Protein AF-A0AA35R4G0-F1 (afdb_monomer_lite)

pLDDT: mean 87.5, std 16.06, range [40.94, 98.69]

Secondary structure (DSSP, 8-state):
----PPPPHHHHHHHHHHHHHHHHHTT-HHHHHTTS-TT-EEEE--SS-TT--TTTS--SEEEEHHHHHHHHHHHHSTT-GGGSSPPEEEEEEEEEEEEE-TTS-EEEEEEEEEEEE----PPPGGG-----

Radius of gyration: 20.16 Å; chains: 1; bounding box: 64×50×48 Å

Sequence (132 aa):
MTANSQPTLRELVEDFLYREAALLDDWRLDDWVSLFTEDGRYVVPTTDLPEGDPQRDLVFIDDDITRLRARAVRLNSRRAHREYPWSRTRRFVSNVRVEETNDGELRVTSNVLVYRSAAVRELPSSAVSTTS

Structure (mmCIF, N/CA/C/O backbone):
data_AF-A0AA35R4G0-F1
#
_entry.id   AF-A0AA35R4G0-F1
#
loop_
_atom_site.group_PDB
_atom_site.id
_atom_site.type_symbol
_atom_site.label_atom_id
_atom_site.label_alt_id
_atom_site.label_comp_id
_atom_site.label_asym_id
_atom_site.label_entity_id
_atom_site.label_seq_id
_atom_site.pdbx_PDB_ins_code
_atom_site.Cartn_x
_atom_site.Cartn_y
_atom_site.Cartn_z
_atom_site.occupancy
_atom_site.B_iso_or_equiv
_atom_site.auth_seq_id
_atom_site.auth_comp_id
_atom_site.auth_asym_id
_atom_site.auth_atom_id
_atom_site.pdbx_PDB_model_num
ATOM 1 N N . MET A 1 1 ? -16.470 -28.583 19.112 1.00 42.59 1 MET A N 1
ATOM 2 C CA . MET A 1 1 ? -17.035 -27.229 19.270 1.00 42.59 1 MET A CA 1
ATOM 3 C C . MET A 1 1 ? -16.038 -26.254 18.672 1.00 42.59 1 MET A C 1
ATOM 5 O O . MET A 1 1 ? -15.055 -25.937 19.323 1.00 42.59 1 MET A O 1
ATOM 9 N N . THR A 1 2 ? -16.208 -25.874 17.410 1.00 48.56 2 THR A N 1
ATOM 10 C CA . THR A 1 2 ? -15.425 -24.789 16.807 1.00 48.56 2 THR A CA 1
ATOM 11 C C . THR A 1 2 ? -16.135 -23.489 17.160 1.00 48.56 2 THR A C 1
ATOM 13 O O . THR A 1 2 ? -17.274 -23.282 16.748 1.00 48.56 2 THR A O 1
ATOM 16 N N . ALA A 1 3 ? -15.519 -22.659 17.997 1.00 57.50 3 ALA A N 1
ATOM 17 C CA . ALA A 1 3 ? -16.030 -21.321 18.252 1.00 57.50 3 ALA A CA 1
ATOM 18 C C . ALA A 1 3 ? -15.931 -20.519 16.944 1.00 57.50 3 ALA A C 1
ATOM 20 O O . ALA A 1 3 ? -14.832 -20.264 16.461 1.00 57.50 3 ALA A O 1
ATOM 21 N N . ASN A 1 4 ? -17.077 -20.168 16.355 1.00 59.00 4 ASN A N 1
ATOM 22 C CA . ASN A 1 4 ? -17.159 -19.155 15.305 1.00 59.00 4 ASN A CA 1
ATOM 23 C C . ASN A 1 4 ? -16.918 -17.789 15.961 1.00 59.00 4 ASN A C 1
ATOM 25 O O . ASN A 1 4 ? -17.866 -17.097 16.330 1.00 59.00 4 ASN A O 1
ATOM 29 N N . SER A 1 5 ? -15.654 -17.430 16.163 1.00 81.12 5 SER A N 1
ATOM 30 C CA . SER A 1 5 ? -15.289 -16.068 16.540 1.00 81.12 5 SER A CA 1
ATOM 31 C C . SER A 1 5 ? -15.314 -15.207 15.282 1.00 81.12 5 SER A C 1
ATOM 33 O O . SER A 1 5 ? -14.656 -15.533 14.296 1.00 81.12 5 SER A O 1
ATOM 35 N N . GLN A 1 6 ? -16.113 -14.141 15.298 1.00 82.88 6 GLN A N 1
ATOM 36 C CA . GLN A 1 6 ? -16.069 -13.128 14.244 1.00 82.88 6 GLN A CA 1
ATOM 37 C C . GLN A 1 6 ? -14.694 -12.447 14.265 1.00 82.88 6 GLN A C 1
ATOM 39 O O . GLN A 1 6 ? -14.180 -12.205 15.363 1.00 82.88 6 GLN A O 1
ATOM 44 N N . PRO A 1 7 ? -14.102 -12.142 13.097 1.00 90.00 7 PRO A N 1
ATOM 45 C CA . PRO A 1 7 ? -12.832 -11.437 13.045 1.00 90.00 7 PRO A CA 1
ATOM 46 C C . PRO A 1 7 ? -12.977 -10.045 13.664 1.00 90.00 7 PRO A C 1
ATOM 48 O O . PRO A 1 7 ? -13.975 -9.346 13.472 1.00 90.00 7 PRO A O 1
ATOM 51 N N . THR A 1 8 ? -11.968 -9.644 14.421 1.00 94.69 8 THR A N 1
ATOM 52 C CA . THR A 1 8 ? -11.816 -8.287 14.937 1.00 94.69 8 THR A CA 1
ATOM 53 C C . THR A 1 8 ? -11.550 -7.311 13.792 1.00 94.69 8 THR A C 1
ATOM 55 O O . THR A 1 8 ? -11.028 -7.678 12.738 1.00 94.69 8 THR A O 1
ATOM 58 N N . LEU A 1 9 ? -11.838 -6.026 14.015 1.00 93.94 9 LEU A N 1
ATOM 59 C CA . LEU A 1 9 ? -11.542 -4.972 13.040 1.00 93.94 9 LEU A CA 1
ATOM 60 C C . LEU A 1 9 ? -10.060 -4.961 12.631 1.00 93.94 9 LEU A C 1
ATOM 62 O O . LEU A 1 9 ? -9.731 -4.790 11.461 1.00 93.94 9 LEU A O 1
ATOM 66 N N . A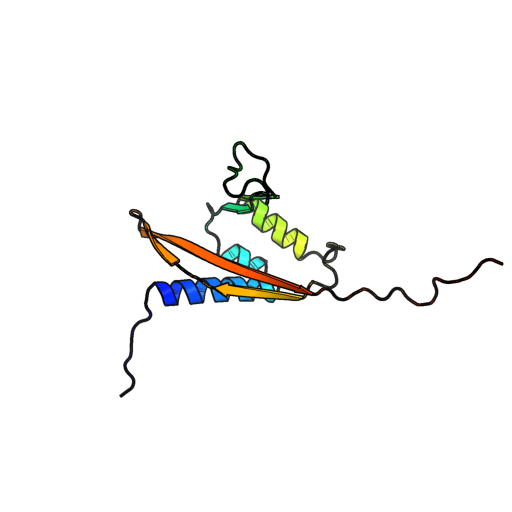RG A 1 10 ? -9.162 -5.192 13.595 1.00 95.88 10 ARG A N 1
ATOM 67 C CA . ARG A 1 10 ? -7.720 -5.263 13.354 1.00 95.88 10 ARG A CA 1
ATOM 68 C C . ARG A 1 10 ? -7.348 -6.422 12.431 1.00 95.88 10 ARG A C 1
ATOM 70 O O . ARG A 1 10 ? -6.544 -6.208 11.535 1.00 95.88 10 ARG A O 1
ATOM 77 N N . GLU A 1 11 ? -7.933 -7.603 12.625 1.00 97.00 11 GLU A N 1
ATOM 78 C CA . GLU A 1 11 ? -7.693 -8.770 11.760 1.00 97.00 11 GLU A CA 1
ATOM 79 C C . GLU A 1 11 ? -8.170 -8.505 10.326 1.00 97.00 11 GLU A C 1
ATOM 81 O O . GLU A 1 11 ? -7.440 -8.784 9.380 1.00 97.00 11 GLU A O 1
ATOM 86 N N . LEU A 1 12 ? -9.332 -7.863 10.152 1.00 97.12 12 LEU A N 1
ATOM 87 C CA . LEU A 1 12 ? -9.824 -7.467 8.825 1.00 97.12 12 LEU A CA 1
ATOM 88 C C . LEU A 1 12 ? -8.885 -6.472 8.121 1.00 97.12 12 LEU A C 1
ATOM 90 O O . LEU A 1 12 ? -8.653 -6.579 6.916 1.00 97.12 12 LEU A O 1
ATOM 94 N N . VAL A 1 13 ? -8.335 -5.507 8.864 1.00 98.06 13 VAL A N 1
ATOM 95 C CA . VAL A 1 13 ? -7.360 -4.540 8.332 1.00 98.06 13 VAL A CA 1
ATOM 96 C C . VAL A 1 13 ? -6.028 -5.217 8.006 1.00 98.06 13 VAL A C 1
ATOM 98 O O . VAL A 1 13 ? -5.437 -4.928 6.968 1.00 98.06 13 VAL A O 1
ATOM 101 N N . GLU A 1 14 ? -5.550 -6.124 8.858 1.00 98.31 14 GLU A N 1
ATOM 102 C CA . GLU A 1 14 ? -4.347 -6.917 8.591 1.00 98.31 14 GLU A CA 1
ATOM 103 C C . GLU A 1 14 ? -4.505 -7.730 7.300 1.00 98.31 14 GLU A C 1
ATOM 105 O O . GLU A 1 14 ? -3.654 -7.630 6.417 1.00 98.31 14 GLU A O 1
ATOM 110 N N . ASP A 1 15 ? -5.628 -8.431 7.126 1.00 98.31 15 ASP A N 1
ATOM 111 C CA . ASP A 1 15 ? -5.928 -9.186 5.905 1.00 98.31 15 ASP A CA 1
ATOM 112 C C . ASP A 1 15 ? -5.968 -8.292 4.655 1.00 98.31 15 ASP A C 1
ATOM 114 O O . ASP A 1 15 ? -5.462 -8.674 3.593 1.00 98.31 15 ASP A O 1
ATOM 118 N N . PHE A 1 16 ? -6.520 -7.079 4.770 1.00 98.44 16 PHE A N 1
ATOM 119 C CA . PHE A 1 16 ? -6.496 -6.094 3.689 1.00 98.44 16 PHE A CA 1
ATOM 120 C C . PHE A 1 16 ? -5.061 -5.689 3.315 1.00 98.44 16 PHE A C 1
ATOM 122 O O . PHE A 1 16 ? -4.703 -5.730 2.135 1.00 98.44 16 PHE A O 1
ATOM 129 N N . LEU A 1 17 ? -4.219 -5.360 4.299 1.00 98.56 17 LEU A N 1
ATOM 130 C CA . LEU A 1 17 ? -2.822 -4.977 4.066 1.00 98.56 17 LEU A CA 1
ATOM 131 C C . LEU A 1 17 ? -1.985 -6.146 3.520 1.00 98.56 17 LEU A C 1
ATOM 133 O O . LEU A 1 17 ? -1.119 -5.946 2.667 1.00 98.56 17 LEU A O 1
ATOM 137 N N . TYR A 1 18 ? -2.251 -7.381 3.953 1.00 98.69 18 TYR A N 1
ATOM 138 C CA . TYR A 1 18 ? -1.601 -8.573 3.400 1.00 98.69 18 TYR A CA 1
ATOM 139 C C . TYR A 1 18 ? -2.005 -8.814 1.947 1.00 98.69 18 TYR A C 1
ATOM 141 O O . TYR A 1 18 ? -1.157 -9.152 1.117 1.00 98.69 18 TYR A O 1
ATOM 149 N N . ARG A 1 19 ? -3.280 -8.592 1.609 1.00 98.69 19 ARG A N 1
ATOM 150 C CA . ARG A 1 19 ? -3.751 -8.640 0.223 1.00 98.69 19 ARG A CA 1
ATOM 151 C C . ARG A 1 19 ? -3.073 -7.570 -0.629 1.00 98.69 19 ARG A C 1
ATOM 153 O O . ARG A 1 19 ? -2.620 -7.885 -1.726 1.00 98.69 19 ARG A O 1
ATOM 160 N N . GLU A 1 20 ? -2.987 -6.336 -0.141 1.00 98.62 20 GLU A N 1
ATOM 161 C CA . GLU A 1 20 ? -2.286 -5.251 -0.832 1.00 98.62 20 GLU A CA 1
ATOM 162 C C . GLU A 1 20 ? -0.818 -5.621 -1.106 1.00 98.62 20 GLU A C 1
ATOM 164 O O . GLU A 1 20 ? -0.351 -5.549 -2.247 1.00 98.62 20 GLU A O 1
ATOM 169 N N . ALA A 1 21 ? -0.110 -6.088 -0.073 1.00 98.38 21 ALA A N 1
ATOM 170 C CA . ALA A 1 21 ? 1.276 -6.529 -0.167 1.00 98.38 21 ALA A CA 1
ATOM 171 C C . ALA A 1 21 ? 1.460 -7.648 -1.203 1.00 98.38 21 ALA A C 1
ATOM 173 O O . ALA A 1 21 ? 2.377 -7.570 -2.023 1.00 98.38 21 ALA A O 1
ATOM 174 N N . ALA A 1 22 ? 0.570 -8.646 -1.213 1.00 98.25 22 ALA A N 1
ATOM 175 C CA . ALA A 1 22 ? 0.610 -9.753 -2.166 1.00 98.25 22 ALA A CA 1
ATOM 176 C C . ALA A 1 22 ? 0.422 -9.283 -3.617 1.00 98.25 22 ALA A C 1
ATOM 178 O O . ALA A 1 22 ? 1.163 -9.714 -4.498 1.00 98.25 22 ALA A O 1
ATOM 179 N N . LEU A 1 23 ? -0.514 -8.361 -3.876 1.00 98.31 23 LEU A N 1
ATOM 180 C CA . LEU A 1 23 ? -0.712 -7.800 -5.218 1.00 98.31 23 LEU A CA 1
ATOM 181 C C . LEU A 1 23 ? 0.542 -7.077 -5.716 1.00 98.31 23 LEU A C 1
ATOM 183 O O . LEU A 1 23 ? 0.953 -7.266 -6.861 1.00 98.31 23 LEU A O 1
ATOM 187 N N . LEU A 1 24 ? 1.174 -6.279 -4.855 1.00 97.00 24 LEU A N 1
ATOM 188 C CA . LEU A 1 24 ? 2.409 -5.581 -5.196 1.00 97.00 24 LEU A CA 1
ATOM 189 C C . LEU A 1 24 ? 3.595 -6.536 -5.391 1.00 97.00 24 LEU A C 1
ATOM 191 O O . LEU A 1 24 ? 4.422 -6.303 -6.271 1.00 97.00 24 LEU A O 1
ATOM 195 N N . ASP A 1 25 ? 3.695 -7.588 -4.579 1.00 96.06 25 ASP A N 1
ATOM 196 C CA . ASP A 1 25 ? 4.759 -8.593 -4.674 1.00 96.06 25 ASP A CA 1
ATOM 197 C C . ASP A 1 25 ? 4.642 -9.468 -5.930 1.00 96.06 25 ASP A C 1
ATOM 199 O O . ASP A 1 25 ? 5.662 -9.836 -6.516 1.00 96.06 25 ASP A O 1
ATOM 203 N N . ASP A 1 26 ? 3.415 -9.733 -6.382 1.00 94.88 26 ASP A N 1
ATOM 204 C CA . ASP A 1 26 ? 3.121 -10.496 -7.599 1.00 94.88 26 ASP A CA 1
ATOM 205 C C . ASP A 1 26 ? 3.039 -9.614 -8.862 1.00 94.88 26 ASP A C 1
ATOM 207 O O . ASP A 1 26 ? 2.667 -10.090 -9.936 1.00 94.88 26 ASP A O 1
ATOM 211 N N . TRP A 1 27 ? 3.386 -8.325 -8.756 1.00 93.19 27 TRP A N 1
ATOM 212 C CA . TRP A 1 27 ? 3.327 -7.346 -9.851 1.00 93.19 27 TRP A CA 1
ATOM 213 C C . TRP A 1 27 ? 1.920 -7.149 -10.453 1.00 93.19 27 TRP A C 1
ATOM 215 O O . TRP A 1 27 ? 1.757 -6.730 -11.600 1.00 93.19 27 TRP A O 1
ATOM 225 N N . ARG A 1 28 ? 0.866 -7.406 -9.676 1.00 95.88 28 ARG A N 1
ATOM 226 C CA . ARG A 1 28 ? -0.537 -7.193 -10.062 1.00 95.88 28 ARG A CA 1
ATOM 227 C C . ARG A 1 28 ? -0.941 -5.732 -9.849 1.00 95.88 28 ARG A C 1
ATOM 229 O O . ARG A 1 28 ? -1.838 -5.421 -9.070 1.00 95.88 28 ARG A O 1
ATOM 236 N N . LEU A 1 29 ? -0.241 -4.822 -10.528 1.00 95.94 29 LEU A N 1
ATOM 237 C CA . LEU A 1 29 ? -0.353 -3.380 -10.285 1.00 95.94 29 LEU A CA 1
ATOM 238 C C . LEU A 1 29 ? -1.745 -2.821 -10.597 1.00 95.94 29 LEU A C 1
ATOM 240 O O . LEU A 1 29 ? -2.213 -1.955 -9.868 1.00 95.94 29 LEU A O 1
ATOM 244 N N . ASP A 1 30 ? -2.426 -3.326 -11.626 1.00 96.88 30 ASP A N 1
ATOM 245 C CA . ASP A 1 30 ? -3.777 -2.861 -11.974 1.00 96.88 30 ASP A CA 1
ATOM 246 C C . ASP A 1 30 ? -4.805 -3.248 -10.892 1.00 96.88 30 ASP A C 1
ATOM 248 O O . ASP A 1 30 ? -5.671 -2.450 -10.524 1.00 96.88 30 ASP A O 1
ATOM 252 N N . ASP A 1 31 ? -4.661 -4.443 -10.310 1.00 98.25 31 ASP A N 1
ATOM 253 C CA . ASP A 1 31 ? -5.485 -4.889 -9.183 1.00 98.25 31 ASP A CA 1
ATOM 254 C C . ASP A 1 31 ? -5.170 -4.100 -7.908 1.00 98.25 31 ASP A C 1
ATOM 256 O O . ASP A 1 31 ? -6.077 -3.779 -7.145 1.00 98.25 31 ASP A O 1
ATOM 260 N N . TRP A 1 32 ? -3.894 -3.770 -7.680 1.00 98.50 32 TRP A N 1
ATOM 261 C CA . TRP A 1 32 ? -3.480 -2.930 -6.556 1.00 98.50 32 TRP A CA 1
ATOM 262 C C . TRP A 1 32 ? -4.061 -1.516 -6.664 1.00 98.50 32 TRP A C 1
ATOM 264 O O . TRP A 1 32 ? -4.640 -1.022 -5.701 1.00 98.50 32 TRP A O 1
ATOM 274 N N . VAL A 1 33 ? -3.993 -0.887 -7.843 1.00 98.19 33 VAL A N 1
ATOM 275 C CA . VAL A 1 33 ? -4.611 0.431 -8.073 1.00 98.19 33 VAL A CA 1
ATOM 276 C C . VAL A 1 33 ? -6.125 0.382 -7.854 1.00 98.19 33 VAL A C 1
ATOM 278 O O . VAL A 1 33 ? -6.702 1.349 -7.368 1.00 98.19 33 VAL A O 1
ATOM 281 N N . SER A 1 34 ? -6.769 -0.749 -8.147 1.00 97.88 34 SER A N 1
ATOM 282 C CA . SER A 1 34 ? -8.209 -0.935 -7.932 1.00 97.88 34 SER A CA 1
ATOM 283 C C . SER A 1 34 ? -8.618 -1.014 -6.451 1.00 97.88 34 SER A C 1
ATOM 285 O O . SER A 1 34 ? -9.812 -1.042 -6.164 1.00 97.88 34 SER A O 1
ATOM 287 N N . LEU A 1 35 ? -7.667 -1.053 -5.506 1.00 98.06 35 LEU A N 1
ATOM 288 C CA . LEU A 1 35 ? -7.952 -0.932 -4.070 1.00 98.06 35 LEU A CA 1
ATOM 289 C C . LEU A 1 35 ? -8.235 0.514 -3.635 1.00 98.06 35 LEU A C 1
ATOM 291 O O . LEU A 1 35 ? -8.795 0.719 -2.562 1.00 98.06 35 LEU A O 1
ATOM 295 N N . PHE A 1 36 ? -7.835 1.505 -4.435 1.00 98.12 36 PHE A N 1
ATOM 296 C CA . PHE A 1 36 ? -7.998 2.918 -4.109 1.00 98.12 36 PHE A CA 1
ATOM 297 C C . PHE A 1 36 ? -9.392 3.420 -4.495 1.00 98.12 36 PHE A C 1
ATOM 299 O O . P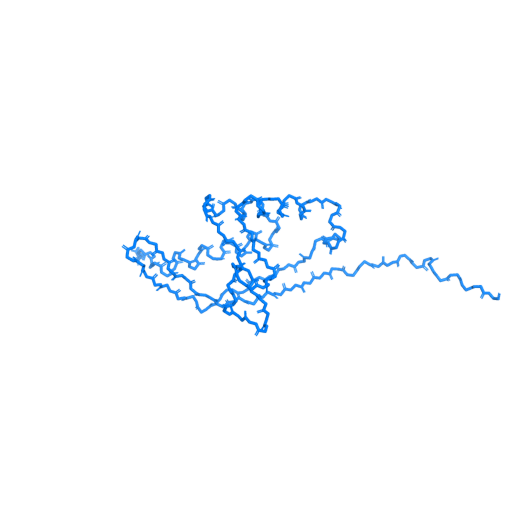HE A 1 36 ? -9.956 3.030 -5.519 1.00 98.12 36 PHE A O 1
ATOM 306 N N . THR A 1 37 ? -9.919 4.342 -3.696 1.00 97.25 37 THR A N 1
ATOM 307 C CA . THR A 1 37 ? -11.085 5.155 -4.051 1.00 97.25 37 THR A CA 1
ATOM 308 C C . THR A 1 37 ? -10.715 6.194 -5.119 1.00 97.25 37 THR A C 1
ATOM 310 O O . THR A 1 37 ? -9.539 6.474 -5.360 1.00 97.25 37 THR A O 1
ATOM 313 N N . GLU A 1 38 ? -11.712 6.788 -5.783 1.00 97.25 38 GLU A N 1
ATOM 314 C CA . GLU A 1 38 ? -11.468 7.801 -6.829 1.00 97.25 38 GLU A CA 1
ATOM 315 C C . GLU A 1 38 ? -10.843 9.100 -6.293 1.00 97.25 38 GLU A C 1
ATOM 317 O O . GLU A 1 38 ? -10.199 9.833 -7.039 1.00 97.25 38 GLU A O 1
ATOM 322 N N . ASP A 1 39 ? -11.000 9.381 -5.003 1.00 96.69 39 ASP A N 1
ATOM 323 C CA . ASP A 1 39 ? -10.355 10.485 -4.289 1.00 96.69 39 ASP A CA 1
ATOM 324 C C . ASP A 1 39 ? -9.049 10.068 -3.584 1.00 96.69 39 ASP A C 1
ATOM 326 O O . ASP A 1 39 ? -8.421 10.877 -2.899 1.00 96.69 39 ASP A O 1
ATOM 330 N N . GLY A 1 40 ? -8.607 8.821 -3.780 1.00 95.81 40 GLY A N 1
ATOM 331 C CA . GLY A 1 40 ? -7.394 8.283 -3.185 1.00 95.81 40 GLY A CA 1
ATOM 332 C C . GLY A 1 40 ? -6.137 9.040 -3.619 1.00 95.81 40 GLY A C 1
ATOM 333 O O . GLY A 1 40 ? -5.928 9.334 -4.802 1.00 95.81 40 GLY A O 1
ATOM 334 N N . ARG A 1 41 ? -5.258 9.309 -2.648 1.00 95.88 41 ARG A N 1
ATOM 335 C CA . ARG A 1 41 ? -3.963 9.965 -2.859 1.00 95.88 41 ARG A CA 1
ATOM 336 C C . ARG A 1 41 ? -2.834 9.102 -2.308 1.00 95.88 41 ARG A C 1
ATOM 338 O O . ARG A 1 41 ? -2.865 8.700 -1.148 1.00 95.88 41 ARG A O 1
ATOM 345 N N . TYR A 1 42 ? -1.827 8.836 -3.133 1.00 97.31 42 TYR A N 1
ATOM 346 C CA . TYR A 1 42 ? -0.651 8.056 -2.763 1.00 97.31 42 TYR A CA 1
ATOM 347 C C . TYR A 1 42 ? 0.556 8.980 -2.612 1.00 97.31 42 TYR A C 1
ATOM 349 O O . TYR A 1 42 ? 1.086 9.504 -3.597 1.00 97.31 42 TYR A O 1
ATOM 357 N N . VAL A 1 43 ? 0.975 9.183 -1.363 1.00 96.81 43 VAL A N 1
ATOM 358 C CA . VAL A 1 43 ? 2.041 10.119 -0.999 1.00 96.81 43 VAL A CA 1
ATOM 359 C C . VAL A 1 43 ? 3.204 9.369 -0.363 1.00 96.81 43 VAL A C 1
ATOM 361 O O . VAL A 1 43 ? 3.012 8.569 0.549 1.00 96.81 43 VAL A O 1
ATOM 364 N N . VAL A 1 44 ? 4.420 9.657 -0.829 1.00 96.56 44 VAL A N 1
ATOM 365 C CA . VAL A 1 44 ? 5.663 9.192 -0.203 1.00 96.56 44 VAL A CA 1
ATOM 366 C C . VAL A 1 44 ? 6.566 10.408 0.029 1.00 96.56 44 VAL A C 1
ATOM 368 O O . VAL A 1 44 ? 7.096 10.944 -0.952 1.00 96.56 44 VAL A O 1
ATOM 371 N N . PRO A 1 45 ? 6.738 10.862 1.285 1.00 96.06 45 PRO A N 1
ATOM 372 C CA . PRO A 1 45 ? 7.584 12.006 1.618 1.00 96.06 45 PRO A CA 1
ATOM 373 C C . PRO A 1 45 ? 9.071 11.676 1.433 1.00 96.06 45 PRO A C 1
ATOM 375 O O . PRO A 1 45 ? 9.447 10.520 1.215 1.00 96.06 45 PRO A O 1
ATOM 378 N N . THR A 1 46 ? 9.936 12.689 1.503 1.00 95.69 46 THR A N 1
ATOM 379 C CA . THR A 1 46 ? 11.385 12.462 1.488 1.00 95.69 46 THR A CA 1
ATOM 380 C C . THR A 1 46 ? 11.876 11.918 2.829 1.00 95.69 46 THR A C 1
ATOM 382 O O . THR A 1 46 ? 11.231 12.055 3.867 1.00 95.69 46 THR A O 1
ATOM 385 N N . THR A 1 47 ? 13.040 11.267 2.827 1.00 92.81 47 THR A N 1
ATOM 386 C CA . THR A 1 47 ? 13.603 10.655 4.044 1.00 92.81 47 THR A CA 1
ATOM 387 C C . THR A 1 47 ? 14.069 11.672 5.083 1.00 92.81 47 THR A C 1
ATOM 389 O O . THR A 1 47 ? 14.159 11.340 6.259 1.00 92.81 47 THR A O 1
ATOM 392 N N . ASP A 1 48 ? 14.415 12.883 4.652 1.00 94.06 48 ASP A N 1
ATOM 393 C CA . ASP A 1 48 ? 14.863 13.990 5.499 1.00 94.06 48 ASP A CA 1
ATOM 394 C C . ASP A 1 48 ? 13.706 14.835 6.054 1.00 94.06 48 ASP A C 1
ATOM 396 O O . ASP A 1 48 ? 13.899 15.537 7.046 1.00 94.06 48 ASP A O 1
ATOM 400 N N . LEU A 1 49 ? 12.503 14.717 5.477 1.00 93.56 49 LEU A N 1
ATOM 401 C CA . LEU A 1 49 ? 11.286 15.364 5.966 1.00 93.56 49 LEU A CA 1
ATOM 402 C C . LEU A 1 49 ? 10.092 14.386 5.953 1.00 93.56 49 LEU A C 1
ATOM 404 O O . LEU A 1 49 ? 9.239 14.461 5.069 1.00 93.56 49 LEU A O 1
ATOM 408 N N . PRO A 1 50 ? 9.994 13.475 6.944 1.00 89.56 50 PRO A N 1
ATOM 409 C CA . PRO A 1 50 ? 8.945 12.449 6.987 1.00 89.56 50 PRO A CA 1
ATOM 410 C C . PRO A 1 50 ? 7.513 12.993 7.074 1.00 89.56 50 PRO A C 1
ATOM 412 O O . PRO A 1 50 ? 6.586 12.326 6.635 1.00 89.56 50 PRO A O 1
ATOM 415 N N . GLU A 1 51 ? 7.339 14.202 7.610 1.00 92.19 51 GLU A N 1
ATOM 416 C CA . GLU A 1 51 ? 6.043 14.892 7.731 1.00 92.19 51 GLU A CA 1
ATOM 417 C C . GLU A 1 51 ? 5.821 15.921 6.605 1.00 92.19 51 GLU A C 1
ATOM 419 O O . GLU A 1 51 ? 5.035 16.857 6.757 1.00 92.19 51 GLU A O 1
ATOM 424 N N . GLY A 1 52 ? 6.565 15.801 5.499 1.00 91.44 52 GLY A N 1
ATOM 425 C CA . GLY A 1 52 ? 6.495 16.728 4.372 1.00 91.44 52 GLY A CA 1
ATOM 426 C C . GLY A 1 52 ? 5.106 16.749 3.739 1.00 91.44 52 GLY A C 1
ATOM 427 O O . GLY A 1 52 ? 4.542 15.704 3.409 1.00 91.44 52 GLY A O 1
ATOM 428 N N . ASP A 1 53 ? 4.564 17.947 3.546 1.00 93.25 53 ASP A N 1
ATOM 429 C CA . ASP A 1 53 ? 3.258 18.162 2.938 1.00 93.25 53 ASP A CA 1
ATOM 430 C C . ASP A 1 53 ? 3.427 18.427 1.434 1.00 93.25 53 ASP A C 1
ATOM 432 O O . ASP A 1 53 ? 3.988 19.458 1.058 1.00 93.25 53 ASP A O 1
ATOM 436 N N . PRO A 1 54 ? 2.892 17.570 0.546 1.00 93.50 54 PRO A N 1
ATOM 437 C CA . PRO A 1 54 ? 3.047 17.721 -0.901 1.00 93.50 54 PRO A CA 1
ATOM 438 C C . PRO A 1 54 ? 2.541 19.047 -1.484 1.00 93.50 54 PRO A C 1
ATOM 440 O O . PRO A 1 54 ? 2.864 19.375 -2.623 1.00 93.50 54 PRO A O 1
ATOM 443 N N . GLN A 1 55 ? 1.714 19.810 -0.757 1.00 93.62 55 GLN A N 1
ATOM 444 C CA . GLN A 1 55 ? 1.266 21.132 -1.205 1.00 93.62 55 GLN A CA 1
ATOM 445 C C . GLN A 1 55 ? 2.346 22.214 -1.084 1.00 93.62 55 GLN A C 1
ATOM 447 O O . GLN A 1 55 ? 2.251 23.244 -1.754 1.00 93.62 55 GLN A O 1
ATOM 452 N N . ARG A 1 56 ? 3.349 22.006 -0.227 1.00 95.12 56 ARG A N 1
ATOM 453 C CA . ARG A 1 56 ? 4.381 23.004 0.093 1.00 95.12 56 ARG A CA 1
ATOM 454 C C . ARG A 1 56 ? 5.811 22.462 -0.001 1.00 95.12 56 ARG A C 1
ATOM 456 O O . ARG A 1 56 ? 6.729 23.246 -0.226 1.00 95.12 56 ARG A O 1
ATOM 463 N N . ASP A 1 57 ? 5.984 21.150 0.132 1.00 95.06 57 ASP A N 1
ATOM 464 C CA . ASP A 1 57 ? 7.264 20.455 0.190 1.00 95.06 57 ASP A CA 1
ATOM 465 C C . ASP A 1 57 ? 7.466 19.560 -1.038 1.00 95.06 57 ASP A C 1
ATOM 467 O O . ASP A 1 57 ? 6.525 19.006 -1.613 1.00 95.06 57 ASP A O 1
ATOM 471 N N . LEU A 1 58 ? 8.726 19.384 -1.439 1.00 94.06 58 LEU A N 1
ATOM 472 C CA . LEU A 1 58 ? 9.083 18.422 -2.475 1.00 94.06 58 LEU A CA 1
ATOM 473 C C . LEU A 1 58 ? 9.079 17.011 -1.876 1.00 94.06 58 LEU A C 1
ATOM 475 O O . LEU A 1 58 ? 9.830 16.733 -0.948 1.00 94.06 58 LEU A O 1
ATOM 479 N N . VAL A 1 59 ? 8.263 16.118 -2.436 1.00 96.69 59 VAL A N 1
ATOM 480 C CA . VAL A 1 59 ? 8.119 14.720 -1.997 1.00 96.69 59 VAL A CA 1
ATOM 481 C C . VAL A 1 59 ? 8.528 13.742 -3.104 1.00 96.69 59 VAL A C 1
ATOM 483 O O . VAL A 1 59 ? 8.611 14.118 -4.275 1.00 96.69 59 VAL A O 1
ATOM 486 N N . PHE A 1 60 ? 8.791 12.474 -2.767 1.00 96.19 60 PHE A N 1
ATOM 487 C CA . PHE A 1 60 ? 9.145 11.469 -3.779 1.00 96.19 60 PHE A CA 1
ATOM 488 C C . PHE A 1 60 ? 7.962 11.089 -4.667 1.00 96.19 60 PHE A C 1
ATOM 490 O O . PHE A 1 60 ? 8.139 10.863 -5.869 1.00 96.19 60 PHE A O 1
ATOM 497 N N . ILE A 1 61 ? 6.771 10.963 -4.078 1.00 97.19 61 ILE A N 1
ATOM 498 C CA . ILE A 1 61 ? 5.545 10.621 -4.797 1.00 97.19 61 ILE A CA 1
ATOM 499 C C . ILE A 1 61 ? 4.396 11.470 -4.260 1.00 97.19 61 ILE A C 1
ATOM 501 O O . ILE A 1 61 ? 4.209 11.558 -3.051 1.00 97.19 61 ILE A O 1
ATOM 505 N N . ASP A 1 62 ? 3.644 12.062 -5.184 1.00 97.25 62 ASP A N 1
ATOM 506 C CA . ASP A 1 62 ? 2.364 12.726 -4.951 1.00 97.25 62 ASP A CA 1
ATOM 507 C C . ASP A 1 62 ? 1.437 12.424 -6.137 1.00 97.25 62 ASP A C 1
ATOM 509 O O . ASP A 1 62 ? 1.337 13.185 -7.114 1.00 97.25 62 ASP A O 1
ATOM 513 N N . ASP A 1 63 ? 0.841 11.236 -6.086 1.00 98.06 63 ASP A N 1
ATOM 514 C CA . ASP A 1 63 ? -0.034 10.733 -7.134 1.00 98.06 63 ASP A CA 1
ATOM 515 C C . ASP A 1 63 ? -1.491 10.757 -6.652 1.00 98.06 63 ASP A C 1
ATOM 517 O O . ASP A 1 63 ? -1.843 10.120 -5.660 1.00 98.06 63 ASP A O 1
ATOM 521 N N . ASP A 1 64 ? -2.348 11.458 -7.394 1.00 97.62 64 ASP A N 1
ATOM 522 C CA . ASP A 1 64 ? -3.788 11.187 -7.398 1.00 97.62 64 ASP A CA 1
ATOM 523 C C . ASP A 1 64 ? -4.084 9.864 -8.132 1.00 97.62 64 ASP A C 1
ATOM 525 O O . ASP A 1 64 ? -3.199 9.264 -8.758 1.00 97.62 64 ASP A O 1
ATOM 529 N N . ILE A 1 65 ? -5.342 9.414 -8.114 1.00 97.88 65 ILE A N 1
ATOM 530 C CA . ILE A 1 65 ? -5.731 8.157 -8.764 1.00 97.88 65 ILE A CA 1
ATOM 531 C C . ILE A 1 65 ? -5.390 8.112 -10.266 1.00 97.88 65 ILE A C 1
ATOM 533 O O . ILE A 1 65 ? -5.022 7.061 -10.796 1.00 97.88 65 ILE A O 1
ATOM 537 N N . THR A 1 66 ? -5.443 9.245 -10.975 1.00 97.88 66 THR A N 1
ATOM 538 C CA . THR A 1 66 ? -5.134 9.308 -12.413 1.00 97.88 66 THR A CA 1
ATOM 539 C C . THR A 1 66 ? -3.642 9.090 -12.652 1.00 97.88 66 THR A C 1
ATOM 541 O O . THR A 1 66 ? -3.249 8.300 -13.518 1.00 97.88 66 THR A O 1
ATOM 544 N N . ARG A 1 67 ? -2.792 9.745 -11.857 1.00 97.75 67 ARG A N 1
ATOM 545 C CA . ARG A 1 67 ? -1.335 9.575 -11.892 1.00 97.75 67 ARG A CA 1
ATOM 546 C C . ARG A 1 67 ? -0.922 8.175 -11.458 1.00 97.75 67 ARG A C 1
ATOM 548 O O . ARG A 1 67 ? -0.038 7.590 -12.089 1.00 97.75 67 ARG A O 1
ATOM 555 N N . LEU A 1 68 ? -1.594 7.614 -10.456 1.00 97.81 68 LEU A N 1
ATOM 556 C CA . LEU A 1 68 ? -1.333 6.267 -9.960 1.00 97.81 68 LEU A CA 1
ATOM 557 C C . LEU A 1 68 ? -1.642 5.204 -11.025 1.00 97.81 68 LEU A C 1
ATOM 559 O O . LEU A 1 68 ? -0.801 4.346 -11.308 1.00 97.81 68 LEU A O 1
ATOM 563 N N . ARG A 1 69 ? -2.788 5.325 -11.711 1.00 97.44 69 ARG A N 1
ATOM 564 C CA . ARG A 1 69 ? -3.147 4.502 -12.883 1.00 97.44 69 ARG A CA 1
ATOM 565 C C . ARG A 1 69 ? -2.098 4.620 -13.991 1.00 97.44 69 ARG A C 1
ATOM 567 O O . ARG A 1 69 ? -1.598 3.613 -14.491 1.00 97.44 69 ARG A O 1
ATOM 574 N N . ALA A 1 70 ? -1.696 5.842 -14.344 1.00 96.56 70 ALA A N 1
ATOM 575 C CA . ALA A 1 70 ? -0.670 6.068 -15.363 1.00 96.56 70 ALA A CA 1
ATOM 576 C C . ALA A 1 70 ? 0.695 5.467 -14.970 1.00 96.56 70 ALA A C 1
ATOM 578 O O . ALA A 1 70 ? 1.421 4.944 -15.823 1.00 96.56 70 ALA A O 1
ATOM 579 N N . ARG A 1 71 ? 1.049 5.501 -13.677 1.00 95.50 71 ARG A N 1
ATOM 580 C CA . ARG A 1 71 ? 2.246 4.843 -13.141 1.00 95.50 71 ARG A CA 1
ATOM 581 C C . ARG A 1 71 ? 2.169 3.328 -13.311 1.00 95.50 71 ARG A C 1
ATOM 583 O O . ARG A 1 71 ? 3.146 2.761 -13.799 1.00 95.50 71 ARG A O 1
ATOM 590 N N . ALA A 1 72 ? 1.052 2.693 -12.956 1.00 94.94 72 ALA A N 1
ATOM 591 C CA . ALA A 1 72 ? 0.863 1.251 -13.125 1.00 94.94 72 ALA A CA 1
ATOM 592 C C . ALA A 1 72 ? 1.014 0.833 -14.598 1.00 94.94 72 ALA A C 1
ATOM 594 O O . ALA A 1 72 ? 1.841 -0.025 -14.912 1.00 94.94 72 ALA A O 1
ATOM 595 N N . VAL A 1 73 ? 0.348 1.542 -15.520 1.00 94.12 73 VAL A N 1
ATOM 596 C CA . VAL A 1 73 ? 0.476 1.318 -16.973 1.00 94.12 73 VAL A CA 1
ATOM 597 C C . VAL A 1 73 ? 1.933 1.428 -17.434 1.00 94.12 73 VAL A C 1
ATOM 599 O O . VAL A 1 73 ? 2.428 0.585 -18.188 1.00 94.12 73 VAL A O 1
ATOM 602 N N . ARG A 1 74 ? 2.656 2.454 -16.969 1.00 91.94 74 ARG A N 1
ATOM 603 C CA . ARG A 1 74 ? 4.071 2.649 -17.310 1.00 91.94 74 ARG A CA 1
ATOM 604 C C . ARG A 1 74 ? 4.949 1.507 -16.791 1.00 91.94 74 ARG A C 1
ATOM 606 O O . ARG A 1 74 ? 5.837 1.078 -17.523 1.00 91.94 74 ARG A O 1
ATOM 613 N N . LEU A 1 75 ? 4.725 1.032 -15.564 1.00 90.19 75 LEU A N 1
ATOM 614 C CA . LEU A 1 75 ? 5.505 -0.046 -14.939 1.00 90.19 75 LEU A CA 1
ATOM 615 C C . LEU A 1 75 ? 5.206 -1.431 -15.537 1.00 90.19 75 LEU A C 1
ATOM 617 O O . LEU A 1 75 ? 6.110 -2.261 -15.627 1.00 90.19 75 LEU A O 1
ATOM 621 N N . ASN A 1 76 ? 3.977 -1.661 -16.005 1.00 88.25 76 ASN A N 1
ATOM 622 C CA . ASN A 1 76 ? 3.587 -2.881 -16.721 1.00 88.25 76 ASN A CA 1
ATOM 623 C C . ASN A 1 76 ? 4.115 -2.927 -18.165 1.00 88.25 76 ASN A C 1
ATOM 625 O O . ASN A 1 76 ? 4.153 -3.987 -18.794 1.00 88.25 76 ASN A O 1
ATOM 629 N N . SER A 1 77 ? 4.560 -1.795 -18.715 1.00 84.62 77 SER A N 1
ATOM 630 C CA . SER A 1 77 ? 5.129 -1.747 -20.059 1.00 84.62 77 SER A CA 1
ATOM 631 C C . SER A 1 77 ? 6.481 -2.458 -20.134 1.00 84.62 77 SER A C 1
ATOM 633 O O . SER A 1 77 ? 7.403 -2.173 -19.376 1.00 84.62 77 SER A O 1
ATOM 635 N N . ARG A 1 78 ? 6.672 -3.280 -21.173 1.00 68.19 78 ARG A N 1
ATOM 636 C CA . ARG A 1 78 ? 7.972 -3.894 -21.525 1.00 68.19 78 ARG A CA 1
ATOM 637 C C . ARG A 1 78 ? 9.094 -2.884 -21.799 1.00 68.19 78 ARG A C 1
ATOM 639 O O . ARG A 1 78 ? 10.258 -3.265 -21.864 1.00 68.19 78 ARG A O 1
ATOM 646 N N . ARG A 1 79 ? 8.755 -1.604 -21.986 1.00 69.75 79 ARG A N 1
AT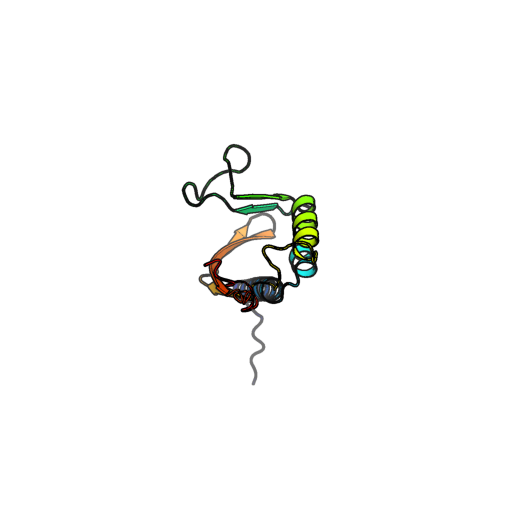OM 647 C CA . ARG A 1 79 ? 9.716 -0.500 -22.150 1.00 69.75 79 ARG A CA 1
ATOM 648 C C . ARG A 1 79 ? 10.209 0.062 -20.813 1.00 69.75 79 ARG A C 1
ATOM 650 O O . ARG A 1 79 ? 11.058 0.951 -20.808 1.00 69.75 79 ARG A O 1
ATOM 657 N N . ALA A 1 80 ? 9.723 -0.449 -19.681 1.00 67.56 80 ALA A N 1
ATOM 658 C CA . ALA A 1 80 ? 10.251 -0.146 -18.357 1.00 67.56 80 ALA A CA 1
ATOM 659 C C . ALA A 1 80 ? 11.614 -0.835 -18.151 1.00 67.56 80 ALA A C 1
ATOM 661 O O . ALA A 1 80 ? 11.762 -1.732 -17.329 1.00 67.56 80 ALA A O 1
ATOM 662 N N . HIS A 1 81 ? 12.633 -0.408 -18.905 1.00 59.12 81 HIS A N 1
ATOM 663 C CA . HIS A 1 81 ? 13.960 -1.037 -18.951 1.00 59.12 81 HIS A CA 1
ATOM 664 C C . HIS A 1 81 ? 14.650 -1.168 -17.582 1.00 59.12 81 HIS A C 1
ATOM 666 O O . HIS A 1 81 ? 15.494 -2.041 -17.417 1.00 59.12 81 HIS A O 1
ATOM 672 N N . ARG A 1 82 ? 14.305 -0.317 -16.604 1.00 60.84 82 ARG A N 1
ATOM 673 C CA . ARG A 1 82 ? 14.845 -0.380 -15.231 1.00 60.84 82 ARG A CA 1
ATOM 674 C C . ARG A 1 82 ? 14.234 -1.487 -14.372 1.00 60.84 82 ARG A C 1
ATOM 676 O O . ARG A 1 82 ? 14.834 -1.857 -13.373 1.00 60.84 82 ARG A O 1
ATOM 683 N N . GLU A 1 83 ? 13.075 -1.998 -14.765 1.00 64.00 83 GLU A N 1
ATOM 684 C CA . GLU A 1 83 ? 12.355 -3.060 -14.066 1.00 64.00 83 GLU A CA 1
ATOM 685 C C . GLU A 1 83 ? 12.189 -4.286 -14.971 1.00 64.00 83 GLU A C 1
ATOM 687 O O . GLU A 1 83 ? 11.279 -5.066 -14.771 1.00 64.00 83 GLU A O 1
ATOM 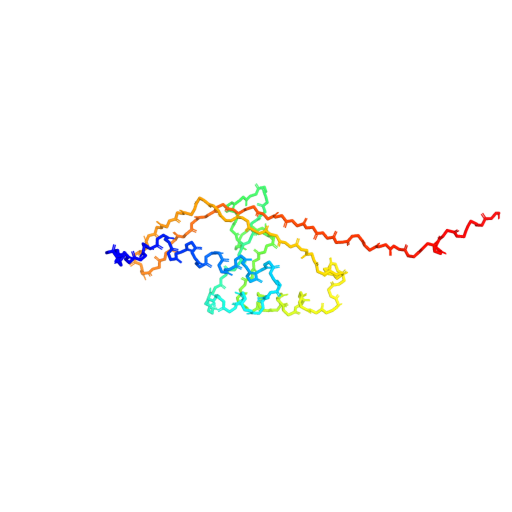692 N N . TYR A 1 84 ? 13.023 -4.480 -15.998 1.00 61.72 84 TYR A N 1
ATOM 693 C CA . TYR A 1 84 ? 12.953 -5.687 -16.826 1.00 61.72 84 TYR A CA 1
ATOM 694 C C . TYR A 1 84 ? 14.294 -6.441 -16.820 1.00 61.72 84 TYR A C 1
ATOM 696 O O . TYR A 1 84 ? 15.280 -5.902 -17.330 1.00 61.72 84 TYR A O 1
ATOM 704 N N . PRO A 1 85 ? 14.352 -7.691 -16.312 1.00 69.75 85 PRO A N 1
ATOM 705 C CA . PRO A 1 85 ? 13.256 -8.452 -15.694 1.00 69.75 85 PRO A CA 1
ATOM 706 C C . PRO A 1 85 ? 12.770 -7.825 -14.376 1.00 69.75 85 PRO A C 1
ATOM 708 O O . PRO A 1 85 ? 13.563 -7.208 -13.665 1.00 69.75 85 PRO A O 1
ATOM 711 N N . TRP A 1 86 ? 11.477 -7.990 -14.063 1.00 74.69 86 TRP A N 1
ATOM 712 C CA . TRP A 1 86 ? 10.874 -7.403 -12.862 1.00 74.69 86 TRP A CA 1
ATOM 713 C C . TRP A 1 86 ? 11.597 -7.845 -11.598 1.00 74.69 86 TRP A C 1
ATOM 715 O O . TRP A 1 86 ? 11.958 -9.015 -11.426 1.00 74.69 86 TRP A O 1
ATOM 725 N N . SER A 1 87 ? 11.810 -6.875 -10.713 1.00 83.38 87 SER A N 1
ATOM 726 C CA . SER A 1 87 ? 12.366 -7.122 -9.393 1.00 83.38 87 SER A CA 1
ATOM 727 C C . SER A 1 87 ? 11.439 -8.054 -8.617 1.00 83.38 87 SER A C 1
ATOM 729 O O . SER A 1 87 ? 10.232 -7.836 -8.573 1.00 83.38 87 SER A O 1
ATOM 731 N N . ARG A 1 88 ? 11.997 -9.060 -7.944 1.00 89.19 88 ARG A N 1
ATOM 732 C CA . ARG A 1 88 ? 11.251 -9.837 -6.954 1.00 89.19 88 ARG A CA 1
ATOM 733 C C . ARG A 1 88 ? 11.200 -9.043 -5.658 1.00 89.19 88 ARG A C 1
ATOM 735 O O . ARG A 1 88 ? 12.251 -8.792 -5.058 1.00 89.19 88 ARG A O 1
ATOM 742 N N . THR A 1 89 ? 10.002 -8.659 -5.235 1.00 94.56 89 THR A N 1
ATOM 743 C CA . THR A 1 89 ? 9.783 -7.967 -3.961 1.00 94.56 89 THR A CA 1
ATOM 744 C C . THR A 1 89 ? 9.085 -8.863 -2.951 1.00 94.56 89 THR A C 1
ATOM 746 O O . THR A 1 89 ? 8.331 -9.758 -3.325 1.00 94.56 89 THR A O 1
ATOM 749 N N . ARG A 1 90 ? 9.371 -8.628 -1.669 1.00 96.94 90 ARG A N 1
ATOM 750 C CA . ARG A 1 90 ? 8.617 -9.167 -0.539 1.00 96.94 90 ARG A CA 1
ATOM 751 C C . ARG A 1 90 ? 8.363 -8.077 0.488 1.00 96.94 90 ARG A C 1
ATOM 753 O O . ARG A 1 90 ? 9.311 -7.410 0.905 1.00 96.94 90 ARG A O 1
ATOM 760 N N . ARG A 1 91 ? 7.106 -7.905 0.890 1.00 98.19 91 ARG A N 1
ATOM 761 C CA . ARG A 1 91 ? 6.686 -6.916 1.891 1.00 98.19 91 ARG A CA 1
ATOM 762 C C . ARG A 1 91 ? 6.292 -7.606 3.190 1.00 98.19 91 ARG A C 1
ATOM 764 O O . ARG A 1 91 ? 5.382 -8.426 3.212 1.00 98.19 91 ARG A O 1
ATOM 771 N N . PHE A 1 92 ? 6.966 -7.248 4.276 1.00 98.25 92 PHE A N 1
ATOM 772 C CA . PHE A 1 92 ? 6.584 -7.654 5.625 1.00 98.25 92 PHE A CA 1
ATOM 773 C C . PHE A 1 92 ? 5.849 -6.491 6.278 1.00 98.25 92 PHE A C 1
ATOM 775 O O . PHE A 1 92 ? 6.452 -5.444 6.512 1.00 98.25 92 PHE A O 1
ATOM 782 N N . VAL A 1 93 ? 4.558 -6.682 6.540 1.00 98.50 93 VAL A N 1
ATOM 783 C CA . VAL A 1 93 ? 3.707 -5.716 7.239 1.00 98.50 93 VAL A CA 1
ATOM 784 C C . VAL A 1 93 ? 3.639 -6.118 8.708 1.00 98.50 93 VAL A C 1
ATOM 786 O O . VAL A 1 93 ? 3.355 -7.272 9.025 1.00 98.50 93 VAL A O 1
ATOM 789 N N . SER A 1 94 ? 3.920 -5.185 9.613 1.00 98.06 94 SER A N 1
ATOM 790 C CA . SER A 1 94 ? 3.849 -5.416 11.055 1.00 98.06 94 SER A CA 1
ATOM 791 C C . SER A 1 94 ? 3.349 -4.182 11.801 1.00 98.06 94 SER A C 1
ATOM 793 O O . SER A 1 94 ? 3.165 -3.111 11.226 1.00 98.06 94 SER A O 1
ATOM 795 N N . ASN A 1 95 ? 3.141 -4.322 13.114 1.00 98.00 95 ASN A N 1
ATOM 796 C CA . ASN A 1 95 ? 2.789 -3.217 14.010 1.00 98.00 95 ASN A CA 1
ATOM 797 C C . ASN A 1 95 ? 1.514 -2.469 13.576 1.00 98.00 95 ASN A C 1
ATOM 799 O O . ASN A 1 95 ? 1.418 -1.261 13.779 1.00 98.00 95 ASN A O 1
ATOM 803 N N . VAL A 1 96 ? 0.540 -3.189 13.005 1.00 98.31 96 VAL A N 1
ATOM 804 C CA . VAL A 1 96 ? -0.731 -2.613 12.550 1.00 98.31 96 VAL A CA 1
ATOM 805 C C . VAL A 1 96 ? -1.513 -2.063 13.741 1.00 98.31 96 VAL A C 1
ATOM 807 O O . VAL A 1 96 ? -1.819 -2.801 14.690 1.00 98.31 96 VAL A O 1
ATOM 810 N N . ARG A 1 97 ? -1.825 -0.768 13.669 1.00 98.00 97 ARG A N 1
ATOM 811 C CA . ARG A 1 97 ? -2.667 -0.021 14.609 1.00 98.00 97 ARG A CA 1
ATOM 812 C C . ARG A 1 97 ? -3.817 0.605 13.838 1.00 98.00 97 ARG A C 1
ATOM 814 O O . ARG A 1 97 ? -3.601 1.174 12.769 1.00 98.00 97 ARG A O 1
ATOM 821 N N . VAL A 1 98 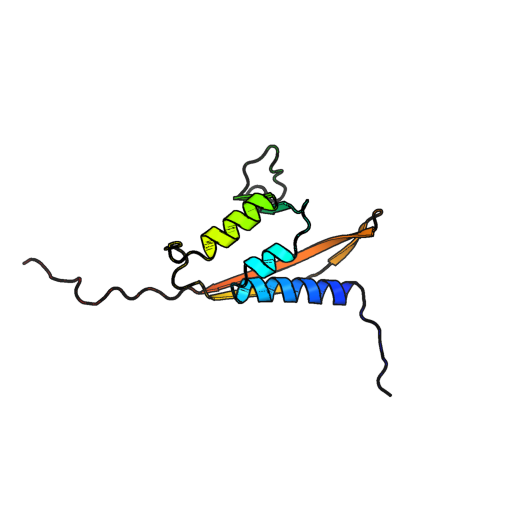? -5.013 0.485 14.398 1.00 97.75 98 VAL A N 1
ATOM 822 C CA . VAL A 1 98 ? -6.260 0.947 13.791 1.00 97.75 98 VAL A CA 1
ATOM 823 C C . VAL A 1 98 ? -6.918 1.920 14.751 1.00 97.75 98 VAL A C 1
ATOM 825 O O . VAL A 1 98 ? -7.098 1.602 15.925 1.00 97.75 98 VAL A O 1
ATOM 828 N N . GLU A 1 99 ? -7.260 3.091 14.237 1.00 96.94 99 GLU A N 1
ATOM 829 C CA . GLU A 1 99 ? -7.999 4.132 14.935 1.00 96.94 99 GLU A CA 1
ATOM 830 C C . GLU A 1 99 ? -9.261 4.436 14.125 1.00 96.94 99 GLU A C 1
ATOM 832 O O . GLU A 1 99 ? -9.180 4.755 12.938 1.00 96.94 99 GLU A O 1
ATOM 837 N N . GLU A 1 100 ? -10.429 4.311 14.749 1.00 94.44 100 GLU A N 1
ATOM 838 C CA . GLU A 1 100 ? -11.692 4.735 14.140 1.00 94.44 100 GLU A CA 1
ATOM 839 C C . GLU A 1 100 ? -11.752 6.266 14.098 1.00 94.44 100 GLU A C 1
ATOM 841 O O . GLU A 1 100 ? -11.395 6.940 15.069 1.00 94.44 100 GLU A O 1
ATOM 846 N N . THR A 1 101 ? -12.192 6.823 12.972 1.00 92.88 101 THR A N 1
ATOM 847 C CA . THR A 1 101 ? -12.454 8.258 12.834 1.00 92.88 101 THR A CA 1
ATOM 848 C C . THR A 1 101 ? -13.953 8.536 12.962 1.00 92.88 101 THR A C 1
ATOM 850 O O . THR A 1 101 ? -14.788 7.636 12.882 1.00 92.88 101 THR A O 1
ATOM 853 N N . ASN A 1 102 ? -14.318 9.804 13.159 1.00 84.12 102 ASN A N 1
ATOM 854 C CA . ASN A 1 102 ? -15.717 10.198 13.362 1.00 84.12 102 ASN A CA 1
ATOM 855 C C . ASN A 1 102 ? -16.608 9.971 12.128 1.00 84.12 102 ASN A C 1
ATOM 857 O O . ASN A 1 102 ? -17.830 9.942 12.262 1.00 84.12 102 ASN A O 1
ATOM 861 N N . ASP A 1 103 ? -16.006 9.789 10.953 1.00 87.12 103 ASP A N 1
ATOM 862 C CA . ASP A 1 103 ? -16.702 9.767 9.664 1.00 87.12 103 ASP A CA 1
ATOM 863 C C . ASP A 1 103 ? -16.930 8.337 9.139 1.00 87.12 103 ASP A C 1
ATOM 865 O O . ASP A 1 103 ? -17.313 8.137 7.989 1.00 87.12 103 ASP A O 1
ATOM 869 N N . GLY A 1 104 ? -16.711 7.320 9.984 1.00 88.00 104 GLY A N 1
ATOM 870 C CA . GLY A 1 104 ? -16.820 5.911 9.590 1.00 88.00 104 GLY A CA 1
ATOM 871 C C . GLY A 1 104 ? -15.626 5.408 8.774 1.00 88.00 104 GLY A C 1
ATOM 872 O O . GLY A 1 104 ? -15.705 4.343 8.161 1.00 88.00 104 GLY A O 1
ATOM 873 N N . GLU A 1 105 ? -14.522 6.154 8.777 1.00 94.19 105 GLU A N 1
ATOM 874 C CA . GLU A 1 105 ? -13.252 5.756 8.179 1.00 94.19 105 GLU A CA 1
ATOM 875 C C . GLU A 1 105 ? -12.282 5.237 9.245 1.00 94.19 105 GLU A C 1
ATOM 877 O O . GLU A 1 105 ? -12.475 5.402 10.452 1.00 94.19 105 GLU A O 1
ATOM 882 N N . LEU A 1 106 ? -11.203 4.606 8.786 1.00 96.94 106 LEU A N 1
ATOM 883 C CA . LEU A 1 106 ? -10.146 4.096 9.647 1.00 96.94 106 LEU A CA 1
ATOM 884 C C . LEU A 1 106 ? -8.842 4.814 9.334 1.00 96.94 106 LEU A C 1
ATOM 886 O O . LEU A 1 106 ? -8.379 4.825 8.193 1.00 96.94 106 LEU A O 1
ATOM 890 N N . ARG A 1 107 ? -8.191 5.334 10.370 1.00 97.19 107 ARG A N 1
ATOM 891 C CA . ARG A 1 107 ? -6.781 5.701 10.306 1.00 97.19 107 ARG A CA 1
ATOM 892 C C . ARG A 1 107 ? -5.958 4.473 10.666 1.00 97.19 107 ARG A C 1
ATOM 894 O O . ARG A 1 107 ? -6.037 3.954 11.778 1.00 97.19 107 ARG A O 1
ATOM 901 N N . VAL A 1 108 ? -5.155 4.010 9.714 1.00 98.00 108 VAL A N 1
ATOM 902 C CA . VAL A 1 108 ? -4.311 2.823 9.879 1.00 98.00 108 VAL A CA 1
ATOM 903 C C . VAL A 1 108 ? -2.847 3.224 9.796 1.00 98.00 108 VAL A C 1
ATOM 905 O O . VAL A 1 108 ? -2.431 3.904 8.862 1.00 98.00 108 VAL A O 1
ATOM 908 N N . THR A 1 109 ? -2.053 2.776 10.766 1.00 97.94 109 THR A N 1
ATOM 909 C CA . THR A 1 109 ? -0.588 2.876 10.712 1.00 97.94 109 THR A CA 1
ATOM 910 C C . THR A 1 109 ? 0.023 1.484 10.779 1.00 97.94 109 THR A C 1
ATOM 912 O O . THR A 1 109 ? -0.474 0.604 11.485 1.00 97.94 109 THR A O 1
ATOM 915 N N . SER A 1 110 ? 1.088 1.263 10.014 1.00 98.19 110 SER A N 1
ATOM 916 C CA . SER A 1 110 ? 1.833 0.006 10.009 1.00 98.19 110 SER A CA 1
ATOM 917 C C . SER A 1 110 ? 3.304 0.253 9.695 1.00 98.19 110 SER A C 1
ATOM 919 O O . SER A 1 110 ? 3.671 1.270 9.105 1.00 98.19 110 SER A O 1
ATOM 921 N N . ASN A 1 111 ? 4.144 -0.698 10.087 1.00 98.12 111 ASN A N 1
ATOM 922 C CA . ASN A 1 111 ? 5.535 -0.754 9.672 1.00 98.12 111 ASN A CA 1
ATOM 923 C C . ASN A 1 111 ? 5.646 -1.688 8.470 1.00 98.12 111 ASN A C 1
ATOM 925 O O . ASN A 1 111 ? 5.090 -2.788 8.487 1.00 98.12 111 ASN A O 1
ATOM 929 N N . VAL A 1 112 ? 6.409 -1.279 7.457 1.00 97.75 112 VAL A N 1
ATOM 930 C CA . VAL A 1 112 ? 6.630 -2.087 6.255 1.00 97.75 112 VAL A CA 1
ATOM 931 C C . VAL A 1 112 ? 8.122 -2.239 5.998 1.00 97.75 112 VAL A C 1
ATOM 933 O O . VAL A 1 112 ? 8.839 -1.255 5.825 1.00 97.75 112 VAL A O 1
ATOM 936 N N . LEU A 1 113 ? 8.589 -3.484 5.924 1.00 97.94 113 LEU A N 1
ATOM 937 C CA . LEU A 1 113 ? 9.907 -3.818 5.390 1.00 97.94 113 LEU A CA 1
ATOM 938 C C . LEU A 1 113 ? 9.743 -4.336 3.962 1.00 97.94 113 LEU A C 1
ATOM 940 O O . LEU A 1 113 ? 9.089 -5.354 3.741 1.00 97.94 113 LEU A O 1
ATOM 944 N N . VAL A 1 114 ? 10.375 -3.661 3.001 1.00 96.94 114 VAL A N 1
ATOM 945 C CA . VAL A 1 114 ? 10.396 -4.091 1.598 1.00 96.94 114 VAL A CA 1
ATOM 946 C C . VAL A 1 114 ? 11.749 -4.719 1.286 1.00 96.94 114 VAL A C 1
ATOM 948 O O . VAL A 1 114 ? 12.766 -4.029 1.223 1.00 96.94 114 VAL A O 1
ATOM 951 N N . TYR A 1 115 ? 11.767 -6.027 1.051 1.00 96.25 115 TYR A N 1
ATOM 952 C CA . TYR A 1 115 ? 12.924 -6.710 0.486 1.00 96.25 115 TYR A CA 1
ATOM 953 C C . TYR A 1 115 ? 12.809 -6.724 -1.036 1.00 96.25 115 TYR A C 1
ATOM 955 O O . TYR A 1 115 ? 11.797 -7.163 -1.579 1.00 96.25 115 TYR A O 1
ATOM 963 N N . ARG A 1 116 ? 13.848 -6.267 -1.738 1.00 93.38 116 ARG A N 1
ATOM 964 C CA . ARG A 1 116 ? 13.913 -6.266 -3.203 1.00 93.38 116 ARG A CA 1
ATOM 965 C C . ARG A 1 116 ? 15.147 -7.031 -3.660 1.00 93.38 116 ARG A C 1
ATOM 967 O O . ARG A 1 116 ? 16.260 -6.701 -3.266 1.00 93.38 116 ARG A O 1
ATOM 974 N N . SER A 1 117 ? 14.950 -7.992 -4.556 1.00 90.12 117 SER A N 1
ATOM 975 C CA . SER A 1 117 ? 16.024 -8.678 -5.274 1.00 90.12 117 SER A CA 1
ATOM 976 C C . SER A 1 117 ? 15.793 -8.553 -6.778 1.00 90.12 117 SER A C 1
ATOM 978 O O . SER A 1 117 ? 14.701 -8.816 -7.277 1.00 90.12 117 SER A O 1
ATOM 980 N N . ALA A 1 118 ? 16.811 -8.118 -7.512 1.00 81.44 118 ALA A N 1
ATOM 981 C CA . ALA A 1 118 ? 16.775 -8.039 -8.967 1.00 81.44 118 ALA A CA 1
ATOM 982 C C . ALA A 1 118 ? 17.823 -9.000 -9.532 1.00 81.44 118 ALA A C 1
ATOM 984 O O . ALA A 1 118 ? 18.936 -9.079 -9.010 1.00 81.44 118 ALA A O 1
ATOM 985 N N . ALA A 1 119 ? 17.472 -9.744 -10.582 1.00 69.19 119 ALA A N 1
ATOM 986 C CA . ALA A 1 119 ? 18.456 -10.556 -11.283 1.00 69.19 119 ALA A CA 1
ATOM 987 C C . ALA A 1 119 ? 19.448 -9.626 -11.992 1.00 69.19 119 ALA A C 1
ATOM 989 O O . ALA A 1 119 ? 19.043 -8.726 -12.731 1.00 69.19 119 ALA A O 1
ATOM 990 N N . VAL A 1 120 ? 20.744 -9.844 -11.778 1.00 63.03 120 VAL A N 1
ATOM 991 C CA . VAL A 1 120 ? 21.775 -9.173 -12.570 1.00 63.03 120 VAL A CA 1
ATOM 992 C C . VAL A 1 120 ? 21.669 -9.713 -13.991 1.00 63.03 120 VAL A C 1
ATOM 994 O O . VAL A 1 120 ? 21.726 -10.922 -14.210 1.00 63.03 120 VAL A O 1
ATOM 997 N N . ARG A 1 121 ? 21.485 -8.825 -14.969 1.00 60.47 121 ARG A N 1
ATOM 998 C CA . ARG A 1 121 ? 21.587 -9.201 -16.379 1.00 60.47 121 ARG A CA 1
ATOM 999 C C . ARG A 1 121 ? 23.042 -9.586 -16.643 1.00 60.47 121 ARG A C 1
ATOM 1001 O O . ARG A 1 121 ? 23.895 -8.702 -16.675 1.00 60.47 121 ARG A O 1
ATOM 1008 N N . GLU A 1 122 ? 23.329 -10.872 -16.832 1.00 55.81 122 GLU A N 1
ATOM 1009 C CA . GLU A 1 122 ? 24.624 -11.282 -17.375 1.00 55.81 122 GLU A CA 1
ATOM 1010 C C . GLU A 1 122 ? 24.774 -10.654 -18.765 1.00 55.81 122 GLU A C 1
ATOM 1012 O O . GLU A 1 122 ? 23.961 -10.876 -19.669 1.00 55.81 122 GLU A O 1
ATOM 1017 N N . LEU A 1 123 ? 25.780 -9.793 -18.922 1.00 56.22 123 LEU A N 1
ATOM 1018 C CA . LEU A 1 123 ? 26.197 -9.344 -20.241 1.00 56.22 123 LEU A CA 1
ATOM 1019 C C . LEU A 1 123 ? 26.899 -10.527 -20.924 1.00 56.22 123 LEU A C 1
ATOM 1021 O O . LEU A 1 123 ? 27.723 -11.181 -20.284 1.00 56.22 123 LEU A O 1
ATOM 1025 N N . PRO A 1 124 ? 26.593 -10.828 -22.197 1.00 50.16 124 PRO A N 1
ATOM 1026 C CA . PRO A 1 124 ? 27.246 -11.924 -22.898 1.00 50.16 124 PRO A CA 1
ATOM 1027 C C . PRO A 1 124 ? 28.771 -11.729 -22.913 1.00 50.16 124 PRO A C 1
ATOM 1029 O O . PRO A 1 124 ? 29.266 -10.634 -23.179 1.00 50.16 124 PRO A O 1
ATOM 1032 N N . SER A 1 125 ? 29.503 -12.822 -22.665 1.00 57.91 125 SER A N 1
ATOM 1033 C CA . SER A 1 125 ? 30.973 -12.918 -22.556 1.00 57.91 125 SER A CA 1
ATOM 1034 C C . SER A 1 125 ? 31.769 -12.383 -23.762 1.00 57.91 125 SER A C 1
ATOM 1036 O O . SER A 1 125 ? 32.996 -12.347 -23.716 1.00 57.91 125 SER A O 1
ATOM 1038 N N . SER A 1 126 ? 31.121 -11.973 -24.852 1.00 56.88 126 SER A N 1
ATOM 1039 C CA . SER A 1 126 ? 31.779 -11.552 -26.092 1.00 56.88 126 SER A CA 1
ATOM 1040 C C . SER A 1 126 ? 32.253 -10.091 -26.107 1.00 56.88 126 SER A C 1
ATOM 1042 O O . SER A 1 126 ? 32.749 -9.640 -27.132 1.00 56.88 126 SER A O 1
ATOM 1044 N N . ALA A 1 127 ? 32.099 -9.331 -25.016 1.00 51.81 127 ALA A N 1
ATOM 1045 C CA . ALA A 1 127 ? 32.463 -7.907 -24.966 1.00 51.81 127 ALA A CA 1
ATOM 1046 C C . ALA A 1 127 ? 33.898 -7.617 -24.475 1.00 51.81 127 ALA A C 1
ATOM 1048 O O . ALA A 1 127 ? 34.240 -6.457 -24.257 1.00 51.81 127 ALA A O 1
ATOM 1049 N N . VAL A 1 128 ? 34.749 -8.636 -24.319 1.00 52.66 128 VAL A N 1
ATOM 1050 C CA . VAL A 1 128 ? 36.181 -8.452 -24.027 1.00 52.66 128 VAL A CA 1
ATOM 1051 C C . VAL A 1 128 ? 36.998 -8.930 -25.225 1.00 52.66 128 VAL A C 1
ATOM 1053 O O . VAL A 1 128 ? 37.642 -9.972 -25.193 1.00 52.66 128 VAL A O 1
ATOM 1056 N N . SER A 1 129 ? 36.942 -8.176 -26.320 1.00 43.97 129 SER A N 1
ATOM 1057 C CA . SER A 1 129 ? 37.978 -8.220 -27.352 1.00 43.97 129 SER A CA 1
ATOM 1058 C C . SER A 1 129 ? 38.987 -7.118 -27.043 1.00 43.97 129 SER A C 1
ATOM 1060 O O . SER A 1 129 ? 38.757 -5.944 -27.332 1.00 43.97 129 SER A O 1
ATOM 1062 N N . THR A 1 130 ? 40.080 -7.508 -26.397 1.00 48.81 130 THR A N 1
ATOM 1063 C CA . THR A 1 130 ? 41.288 -6.713 -26.188 1.00 48.81 130 THR A CA 1
ATOM 1064 C C . THR A 1 130 ? 41.875 -6.315 -27.542 1.00 48.81 130 THR A C 1
ATOM 1066 O O . THR A 1 130 ? 42.374 -7.159 -28.283 1.00 48.81 130 THR A O 1
ATOM 1069 N N . THR A 1 131 ? 41.839 -5.026 -27.873 1.00 40.94 131 THR A N 1
ATOM 1070 C CA . THR A 1 131 ? 42.777 -4.448 -28.843 1.00 40.94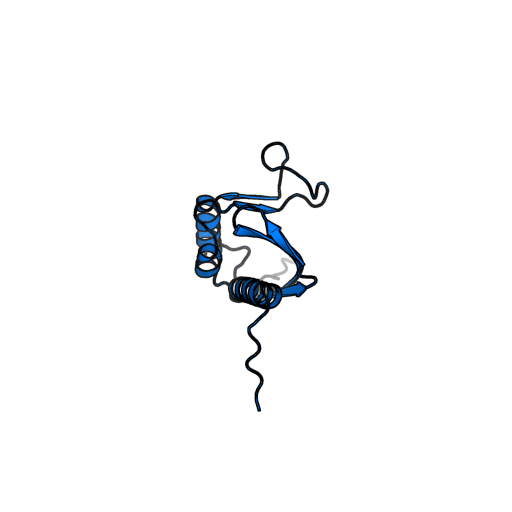 131 THR A CA 1
ATOM 1071 C C . THR A 1 131 ? 44.177 -4.508 -28.241 1.00 40.94 131 THR A C 1
ATOM 1073 O O . THR A 1 131 ? 44.405 -3.955 -27.163 1.00 40.94 131 THR A O 1
ATOM 1076 N N . SER A 1 132 ? 45.060 -5.252 -28.912 1.00 45.97 132 SER A N 1
ATOM 1077 C CA . SER A 1 132 ? 46.516 -5.224 -28.712 1.00 45.97 132 SER A CA 1
ATOM 1078 C C . SER A 1 132 ? 47.131 -3.989 -29.358 1.00 45.97 132 SER A C 1
ATOM 1080 O O . SER A 1 132 ? 46.505 -3.466 -30.308 1.00 45.97 132 SER A O 1
#

InterPro domains:
  IPR000391 Ring-hydroxylating dioxygenase beta subunit [PF00866] (19-121)
  IPR000391 Ring-hydroxylating dioxygenase beta subunit [PTHR41534] (1-117)
  IPR000391 Ring-hydroxylating dioxygenase beta subunit [cd00667] (9-117)
  IPR032710 NTF2-like domain superfamily [SSF54427] (6-119)

Organism: Geodia barretti (NCBI:txid519541)

Foldseek 3Di:
DDPPDDDDPQRVVVVVVVVLQVCVQVLVQVVNLVVADQQDWDFAADPVCRPDDPVPDDGPDTDHSVRSVVVSVCLPDPVPVVQVVHKRKGKDKAPWDWDQDPVRDIDIDIDIDIDTDDDDPDDPPPPPPDDD